Protein AF-A0A392SJI0-F1 (afdb_monomer_lite)

Radius of gyration: 14.62 Å; chains: 1; bounding box: 25×26×43 Å

Foldseek 3Di:
DVVVVVVVCVVLDQDDDPDPDDDPDPVSVVSVQVVQQSVVLVVLVPDDPVCVVVSVVQVPDVVRDDDDD

Organism: NCBI:txid97028

Structure (mmCIF, N/CA/C/O backbone):
data_AF-A0A392SJI0-F1
#
_entry.id   AF-A0A392SJI0-F1
#
loop_
_atom_site.group_PDB
_atom_site.id
_atom_site.type_symbol
_atom_site.label_atom_id
_atom_site.label_alt_id
_atom_site.label_comp_id
_atom_site.label_asym_id
_atom_site.label_entity_id
_atom_site.label_seq_id
_atom_site.pdbx_PDB_ins_code
_atom_site.Cartn_x
_atom_site.Cartn_y
_atom_site.Cartn_z
_atom_site.occupancy
_atom_site.B_iso_or_equiv
_atom_site.auth_seq_id
_atom_site.auth_comp_id
_atom_site.auth_asym_id
_atom_site.auth_atom_id
_atom_site.pdbx_PDB_model_num
ATOM 1 N N . MET A 1 1 ? -7.956 12.425 6.291 1.00 61.34 1 MET A N 1
ATOM 2 C CA . MET A 1 1 ? -7.215 11.147 6.160 1.00 61.34 1 MET A CA 1
ATOM 3 C C . MET A 1 1 ? -7.216 10.602 4.729 1.00 61.34 1 MET A C 1
ATOM 5 O O . MET A 1 1 ? -6.159 10.185 4.290 1.00 61.34 1 MET A O 1
ATOM 9 N N . ARG A 1 2 ? -8.334 10.647 3.976 1.00 70.25 2 ARG A N 1
ATOM 10 C CA . ARG A 1 2 ? -8.368 10.206 2.561 1.00 70.25 2 ARG A CA 1
ATOM 11 C C . ARG A 1 2 ? -7.402 10.977 1.640 1.00 70.25 2 ARG A C 1
ATOM 13 O O . ARG A 1 2 ? -6.620 10.334 0.959 1.00 70.25 2 ARG A O 1
ATOM 20 N N . ALA A 1 3 ? -7.362 12.310 1.742 1.00 83.12 3 ALA A N 1
ATOM 21 C CA . ALA A 1 3 ? -6.498 13.162 0.911 1.00 83.12 3 ALA A CA 1
ATOM 22 C C . ALA A 1 3 ? -4.994 12.810 0.978 1.00 83.12 3 ALA A C 1
ATOM 24 O O . ALA A 1 3 ? -4.346 12.698 -0.052 1.00 83.12 3 ALA A O 1
ATOM 25 N N . LEU A 1 4 ? -4.449 12.541 2.173 1.00 86.81 4 LEU A N 1
ATOM 26 C CA . LEU A 1 4 ? -3.027 12.185 2.326 1.00 86.81 4 LEU A CA 1
ATOM 27 C C . LEU A 1 4 ? -2.675 10.853 1.651 1.00 86.81 4 LEU A C 1
ATOM 29 O O . LEU A 1 4 ? -1.602 10.709 1.074 1.00 86.81 4 LEU A O 1
ATOM 33 N N . TRP A 1 5 ? -3.577 9.871 1.721 1.00 86.81 5 TRP A N 1
ATOM 34 C CA . TRP A 1 5 ? -3.379 8.592 1.041 1.00 86.81 5 TRP A CA 1
ATOM 35 C C . TRP A 1 5 ? -3.520 8.725 -0.475 1.00 86.81 5 TRP A C 1
ATOM 37 O O . TRP A 1 5 ? -2.786 8.063 -1.201 1.00 86.81 5 TRP A O 1
ATOM 47 N N . GLU A 1 6 ? -4.424 9.583 -0.949 1.00 87.88 6 GLU A N 1
ATOM 48 C CA . GLU A 1 6 ? -4.576 9.898 -2.373 1.00 87.88 6 GLU A CA 1
ATOM 49 C C . GLU A 1 6 ? -3.324 10.586 -2.932 1.00 87.88 6 GLU A C 1
ATOM 51 O O . GLU A 1 6 ? -2.816 10.164 -3.968 1.00 87.88 6 GLU A O 1
ATOM 56 N N . GLU A 1 7 ? -2.766 11.573 -2.229 1.00 91.75 7 GLU A N 1
ATOM 57 C CA . GLU A 1 7 ? -1.490 12.204 -2.599 1.00 91.75 7 GLU A CA 1
ATOM 58 C C . GLU A 1 7 ? -0.347 11.182 -2.614 1.00 91.75 7 GLU A C 1
ATOM 60 O O . GLU A 1 7 ? 0.404 11.075 -3.583 1.00 91.75 7 GLU A O 1
ATOM 65 N N . LEU A 1 8 ? -0.239 10.359 -1.571 1.00 88.62 8 LEU A N 1
ATOM 66 C CA . LEU A 1 8 ? 0.795 9.331 -1.474 1.00 88.62 8 LEU A CA 1
ATOM 67 C C . LEU A 1 8 ? 0.692 8.268 -2.581 1.00 88.62 8 LEU A C 1
ATOM 69 O O . LEU A 1 8 ? 1.716 7.732 -3.016 1.00 88.62 8 LEU A O 1
ATOM 73 N N . ASP A 1 9 ? -0.522 7.964 -3.047 1.00 88.44 9 ASP A N 1
ATOM 74 C CA . ASP A 1 9 ? -0.769 7.064 -4.177 1.00 88.44 9 ASP A CA 1
ATOM 75 C C . ASP A 1 9 ? -0.192 7.632 -5.480 1.00 88.44 9 ASP A C 1
ATOM 77 O O . ASP A 1 9 ? 0.418 6.887 -6.254 1.00 88.44 9 ASP A O 1
ATOM 81 N N . GLN A 1 10 ? -0.300 8.952 -5.677 1.00 90.25 10 GLN A N 1
ATOM 82 C CA . GLN A 1 10 ? 0.249 9.662 -6.838 1.00 90.25 10 GLN A CA 1
ATOM 83 C C . GLN A 1 10 ? 1.781 9.625 -6.870 1.00 90.25 10 GLN A C 1
ATOM 85 O O . GLN A 1 10 ? 2.364 9.468 -7.942 1.00 90.25 10 GLN A O 1
ATOM 90 N N . PHE A 1 11 ? 2.441 9.705 -5.710 1.00 90.50 11 PHE A N 1
ATOM 91 C CA . PHE A 1 11 ? 3.905 9.612 -5.614 1.00 90.50 11 PHE A CA 1
ATOM 92 C C . PHE A 1 11 ? 4.447 8.187 -5.775 1.00 90.50 11 PHE A C 1
ATOM 94 O O . PHE A 1 11 ? 5.637 8.008 -6.032 1.00 90.50 11 PHE A O 1
ATOM 101 N N . ARG A 1 12 ? 3.601 7.158 -5.631 1.00 89.50 12 ARG A N 1
ATOM 102 C CA . ARG A 1 12 ? 4.002 5.744 -5.711 1.00 89.50 12 ARG A CA 1
ATOM 103 C C . ARG A 1 12 ? 3.217 4.985 -6.787 1.00 89.50 12 ARG A C 1
ATOM 105 O O . ARG A 1 12 ? 2.492 4.033 -6.460 1.00 89.50 12 ARG A O 1
ATOM 112 N N . PRO A 1 13 ? 3.340 5.370 -8.072 1.00 89.00 13 PRO A N 1
ATOM 113 C CA . PRO A 1 13 ? 2.676 4.663 -9.155 1.00 89.00 13 PRO A CA 1
ATOM 114 C C . PRO A 1 13 ? 3.273 3.263 -9.333 1.00 89.00 13 PRO A C 1
ATOM 116 O O . PRO A 1 13 ? 4.477 3.051 -9.181 1.00 89.00 13 PRO A O 1
ATOM 119 N N . LEU A 1 14 ? 2.431 2.295 -9.705 1.00 88.38 14 LEU A N 1
ATOM 120 C CA . LEU A 1 14 ? 2.930 0.994 -10.145 1.00 88.38 14 LEU A CA 1
ATOM 121 C C . LEU A 1 14 ? 3.767 1.181 -11.422 1.00 88.38 14 LEU A C 1
ATOM 123 O O . LEU A 1 14 ? 3.294 1.838 -12.358 1.00 88.38 14 LEU A O 1
ATOM 127 N N . PRO A 1 15 ? 4.972 0.588 -11.502 1.00 85.88 15 PRO A N 1
ATOM 128 C CA . PRO A 1 15 ? 5.787 0.670 -12.704 1.00 85.88 15 PRO A CA 1
ATOM 129 C C . PRO A 1 15 ? 5.033 0.073 -13.896 1.00 85.88 15 PRO A C 1
ATOM 131 O O . PRO A 1 15 ? 4.351 -0.948 -13.785 1.00 85.88 15 PRO A O 1
ATOM 134 N N . 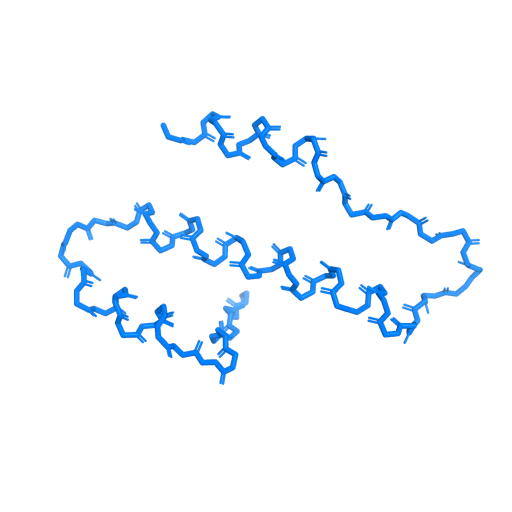ARG A 1 16 ? 5.142 0.720 -15.057 1.00 83.44 16 ARG A N 1
ATOM 135 C CA . ARG A 1 16 ? 4.563 0.218 -16.308 1.00 83.44 16 ARG A CA 1
ATOM 136 C C . ARG A 1 16 ? 5.599 -0.658 -17.012 1.00 83.44 16 ARG A C 1
ATOM 138 O O . ARG A 1 16 ? 6.701 -0.200 -17.286 1.00 83.44 16 ARG A O 1
ATOM 145 N N . CYS A 1 17 ? 5.244 -1.906 -17.322 1.00 85.62 17 CYS A N 1
ATOM 146 C CA . CYS A 1 17 ? 6.061 -2.747 -18.206 1.00 85.62 17 CYS A CA 1
ATOM 147 C C . CYS A 1 17 ? 5.778 -2.351 -19.654 1.00 85.62 17 CYS A C 1
ATOM 149 O O . CYS A 1 17 ? 4.615 -2.255 -20.037 1.00 85.62 17 CYS A O 1
ATOM 151 N N . THR A 1 18 ? 6.819 -2.218 -20.468 1.00 88.50 18 THR A N 1
ATOM 152 C CA . THR A 1 18 ? 6.728 -2.068 -21.936 1.00 88.50 18 THR A CA 1
ATOM 153 C C . THR A 1 18 ? 6.694 -3.416 -22.662 1.00 88.50 18 THR A C 1
ATOM 155 O O . THR A 1 18 ? 6.839 -3.512 -23.876 1.00 88.50 18 THR A O 1
ATOM 158 N N . CYS A 1 19 ? 6.521 -4.480 -21.889 1.00 88.56 19 CYS A N 1
ATOM 159 C CA . CYS A 1 19 ? 6.588 -5.861 -22.312 1.00 88.56 19 CYS A CA 1
ATOM 160 C C . CYS A 1 19 ? 5.404 -6.168 -23.249 1.00 88.56 19 CYS A C 1
ATOM 162 O O . CYS A 1 19 ? 4.267 -5.860 -22.891 1.00 88.56 19 CYS A O 1
ATOM 164 N N . PRO A 1 20 ? 5.625 -6.790 -24.425 1.00 87.31 20 PRO A N 1
ATOM 165 C CA . PRO A 1 20 ? 4.563 -7.034 -25.409 1.00 87.31 20 PRO A CA 1
ATOM 166 C C . PRO A 1 20 ? 3.487 -8.013 -24.913 1.00 87.31 20 PRO A C 1
ATOM 168 O O . PRO A 1 20 ? 2.404 -8.102 -25.480 1.00 87.31 20 PRO A O 1
ATOM 171 N N . ARG A 1 21 ? 3.784 -8.762 -23.847 1.00 86.19 21 ARG A N 1
ATOM 172 C CA . ARG A 1 21 ? 2.852 -9.624 -23.118 1.00 86.19 21 ARG A CA 1
ATOM 173 C C . ARG A 1 21 ? 2.858 -9.238 -21.645 1.00 86.19 21 ARG A C 1
ATOM 175 O O . ARG A 1 21 ? 3.812 -8.619 -21.167 1.00 86.19 21 ARG A O 1
ATOM 182 N N . GLN A 1 22 ? 1.806 -9.627 -20.923 1.00 81.81 22 GLN A N 1
ATOM 183 C CA . GLN A 1 22 ? 1.714 -9.363 -19.491 1.00 81.81 22 GLN A CA 1
ATOM 184 C C . GLN A 1 22 ? 2.948 -9.923 -18.779 1.00 81.81 22 GLN A C 1
ATOM 186 O O . GLN A 1 22 ? 3.247 -11.112 -18.855 1.00 81.81 22 GLN A O 1
ATOM 191 N N . CYS A 1 23 ? 3.685 -9.039 -18.113 1.00 84.88 23 CYS A N 1
ATOM 192 C CA . CYS A 1 23 ? 4.911 -9.428 -17.444 1.00 84.88 23 CYS A CA 1
ATOM 193 C C . CYS A 1 23 ? 4.611 -10.217 -16.173 1.00 84.88 23 CYS A C 1
ATOM 195 O O . CYS A 1 23 ? 3.820 -9.778 -15.335 1.00 84.88 23 CYS A O 1
ATOM 197 N N . VAL A 1 24 ? 5.277 -11.362 -16.053 1.00 86.19 24 VAL A N 1
ATOM 198 C CA . VAL A 1 24 ? 5.178 -12.300 -14.928 1.00 86.19 24 VAL A CA 1
ATOM 199 C C . VAL A 1 24 ? 6.445 -12.297 -14.071 1.00 86.19 24 VAL A C 1
ATOM 201 O O . VAL A 1 24 ? 6.666 -13.212 -13.284 1.00 86.19 24 VAL A O 1
ATOM 204 N N . CYS A 1 25 ? 7.312 -11.289 -14.223 1.00 89.62 25 CYS A N 1
ATOM 205 C CA . CYS A 1 25 ? 8.516 -11.214 -13.407 1.00 89.62 25 CYS A CA 1
ATOM 206 C C . CYS A 1 25 ? 8.157 -11.007 -11.928 1.00 89.62 25 CYS A C 1
ATOM 208 O O . CYS A 1 25 ? 7.207 -10.289 -11.590 1.00 89.62 25 CYS A O 1
ATOM 210 N N . ALA A 1 26 ? 8.955 -11.611 -11.044 1.00 90.75 26 ALA A N 1
ATOM 211 C CA . ALA A 1 26 ? 8.744 -11.540 -9.601 1.00 90.75 26 ALA A CA 1
ATOM 212 C C . ALA A 1 26 ? 8.668 -10.089 -9.099 1.00 90.75 26 ALA A C 1
ATOM 214 O O . ALA A 1 26 ? 7.823 -9.773 -8.272 1.00 90.75 26 ALA A O 1
ATOM 215 N N . ALA A 1 27 ? 9.466 -9.178 -9.669 1.00 89.88 27 ALA A N 1
ATOM 216 C CA . ALA A 1 27 ? 9.442 -7.761 -9.311 1.00 89.88 27 ALA A CA 1
ATOM 217 C C . ALA A 1 27 ? 8.070 -7.102 -9.556 1.00 89.88 27 ALA A C 1
ATOM 219 O O . ALA A 1 27 ? 7.548 -6.415 -8.680 1.00 89.88 27 ALA A O 1
ATOM 220 N N . MET A 1 28 ? 7.453 -7.342 -10.718 1.00 89.75 28 MET A N 1
ATOM 221 C CA . MET A 1 28 ? 6.124 -6.806 -11.039 1.00 89.75 28 MET A CA 1
ATOM 222 C C . MET A 1 28 ? 5.022 -7.462 -10.205 1.00 89.75 28 MET A C 1
ATOM 224 O O . MET A 1 28 ? 4.065 -6.786 -9.825 1.00 89.75 28 MET A O 1
ATOM 228 N N . CYS A 1 29 ? 5.152 -8.759 -9.914 1.00 88.69 29 CYS A N 1
ATOM 229 C CA . CYS A 1 29 ? 4.239 -9.466 -9.017 1.00 88.69 29 CYS A CA 1
ATOM 230 C C . CYS A 1 29 ? 4.291 -8.860 -7.607 1.00 88.69 29 CYS A C 1
ATOM 232 O O . CYS A 1 29 ? 3.269 -8.408 -7.090 1.00 88.69 29 CYS A O 1
ATOM 234 N N . ASN A 1 30 ? 5.496 -8.725 -7.049 1.00 89.88 30 ASN A N 1
ATOM 235 C CA . ASN A 1 30 ? 5.735 -8.147 -5.730 1.00 89.88 30 ASN A CA 1
ATOM 236 C C . ASN A 1 30 ? 5.221 -6.707 -5.651 1.00 89.88 30 ASN A C 1
ATOM 238 O O . ASN A 1 30 ? 4.513 -6.365 -4.711 1.00 89.88 30 ASN A O 1
ATOM 242 N N . ALA A 1 31 ? 5.485 -5.875 -6.666 1.00 90.06 31 ALA A N 1
ATOM 243 C CA . ALA A 1 31 ? 4.979 -4.504 -6.710 1.00 90.06 31 ALA A CA 1
ATOM 244 C C . ALA A 1 31 ? 3.442 -4.447 -6.616 1.00 90.06 31 ALA A C 1
ATOM 246 O O . ALA A 1 31 ? 2.893 -3.632 -5.874 1.00 90.06 31 ALA A O 1
ATOM 247 N N . ARG A 1 32 ? 2.730 -5.338 -7.323 1.00 88.69 32 ARG A N 1
ATOM 248 C CA . ARG A 1 32 ? 1.261 -5.439 -7.240 1.00 88.69 32 ARG A CA 1
ATOM 249 C C . ARG A 1 32 ? 0.791 -5.948 -5.880 1.00 88.69 32 ARG A C 1
ATOM 251 O O . ARG A 1 32 ? -0.208 -5.439 -5.372 1.00 88.69 32 ARG A O 1
ATOM 258 N N . MET A 1 33 ? 1.491 -6.920 -5.297 1.00 88.62 33 MET A N 1
ATOM 259 C CA . MET A 1 33 ? 1.179 -7.439 -3.964 1.00 88.62 33 MET A CA 1
ATOM 260 C C . MET A 1 33 ? 1.323 -6.353 -2.897 1.00 88.62 33 MET A C 1
ATOM 262 O O . MET A 1 33 ? 0.366 -6.111 -2.167 1.00 88.62 33 MET A O 1
ATOM 266 N N . PHE A 1 34 ? 2.443 -5.623 -2.872 1.00 89.00 34 PHE A N 1
ATOM 267 C CA . PHE A 1 34 ? 2.644 -4.505 -1.944 1.00 89.00 34 PHE A CA 1
ATOM 268 C C . PHE A 1 34 ? 1.581 -3.420 -2.122 1.00 89.00 34 PHE A C 1
ATOM 270 O O . PHE A 1 34 ? 0.965 -2.997 -1.148 1.00 89.00 34 PHE A O 1
ATOM 277 N N . LYS A 1 35 ? 1.269 -3.047 -3.370 1.00 90.00 35 LYS A N 1
ATOM 278 C CA . LYS A 1 35 ? 0.215 -2.063 -3.651 1.00 90.00 35 LYS A CA 1
ATOM 279 C C . LYS A 1 35 ? -1.162 -2.514 -3.160 1.00 90.00 35 LYS A C 1
ATOM 281 O O . LYS A 1 35 ? -1.982 -1.689 -2.769 1.00 90.00 35 LYS A O 1
ATOM 286 N N . THR A 1 36 ? -1.435 -3.814 -3.211 1.00 89.31 36 THR A N 1
ATOM 287 C CA . THR A 1 36 ? -2.681 -4.387 -2.691 1.00 89.31 36 THR A CA 1
ATOM 288 C C . THR A 1 36 ? -2.685 -4.368 -1.163 1.00 89.31 36 THR A C 1
ATOM 290 O O . THR A 1 36 ? -3.682 -3.957 -0.577 1.00 89.31 36 THR A O 1
ATOM 293 N N . GLY A 1 37 ? -1.562 -4.714 -0.526 1.00 89.81 37 GLY A N 1
ATOM 294 C CA . GLY A 1 37 ? -1.376 -4.620 0.925 1.00 89.81 37 GLY A CA 1
ATOM 295 C C . GLY A 1 37 ? -1.616 -3.209 1.466 1.00 89.81 37 GLY A C 1
ATOM 296 O O . GLY A 1 37 ? -2.395 -3.044 2.402 1.00 89.81 37 GLY A O 1
ATOM 297 N N . ASP A 1 38 ? -1.055 -2.184 0.820 1.00 89.31 38 ASP A N 1
ATOM 298 C CA . ASP A 1 38 ? -1.268 -0.778 1.197 1.00 89.31 38 ASP A CA 1
ATOM 299 C C . ASP A 1 38 ? -2.760 -0.401 1.195 1.00 89.31 38 ASP A C 1
ATOM 301 O O . ASP A 1 38 ? -3.247 0.254 2.117 1.00 89.31 38 ASP A O 1
ATOM 305 N N . LYS A 1 39 ? -3.517 -0.863 0.190 1.00 88.38 39 LYS A N 1
ATOM 306 C CA . LYS A 1 39 ? -4.966 -0.614 0.095 1.00 88.38 39 LYS A CA 1
ATOM 307 C C . LYS A 1 39 ? -5.755 -1.329 1.188 1.00 88.38 39 LYS A C 1
ATOM 309 O O . LYS A 1 39 ? -6.710 -0.758 1.711 1.00 88.38 39 LYS A O 1
ATOM 314 N N . ILE A 1 40 ? -5.361 -2.553 1.540 1.00 89.69 40 ILE A N 1
ATOM 315 C CA . ILE A 1 40 ? -5.959 -3.304 2.653 1.00 89.69 40 ILE A CA 1
ATOM 316 C C . ILE A 1 40 ? -5.741 -2.536 3.957 1.00 89.69 40 ILE A C 1
ATOM 318 O O . ILE A 1 40 ? -6.694 -2.286 4.690 1.00 89.69 40 ILE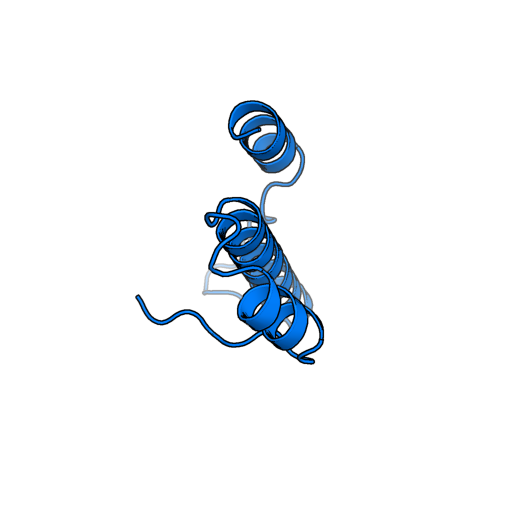 A O 1
ATOM 322 N N . ILE A 1 41 ? -4.510 -2.096 4.219 1.00 89.38 41 ILE A N 1
ATOM 323 C CA . ILE A 1 41 ? -4.169 -1.315 5.412 1.00 89.38 41 ILE A CA 1
ATOM 324 C C . ILE A 1 41 ? -4.974 -0.012 5.452 1.00 89.38 41 ILE A C 1
ATOM 326 O O . ILE A 1 41 ? -5.583 0.299 6.474 1.00 89.38 41 ILE A O 1
ATOM 330 N N . GLN A 1 42 ? -5.042 0.723 4.340 1.00 88.38 42 GLN A N 1
ATOM 331 C CA . GLN A 1 42 ? -5.821 1.957 4.244 1.00 88.38 42 GLN A CA 1
ATOM 332 C C . GLN A 1 42 ? -7.308 1.719 4.545 1.00 88.38 42 GLN A C 1
ATOM 334 O O . GLN A 1 42 ? -7.917 2.495 5.285 1.00 88.38 42 GLN A O 1
ATOM 339 N N . PHE A 1 43 ? -7.890 0.646 4.004 1.00 88.44 43 PHE A N 1
ATOM 340 C CA . PHE A 1 43 ? -9.268 0.253 4.288 1.00 88.44 43 PHE A CA 1
ATOM 341 C C . PHE A 1 43 ? -9.465 -0.040 5.778 1.00 88.44 43 PHE A C 1
ATOM 343 O O . PHE A 1 43 ? -10.351 0.540 6.402 1.00 88.44 43 PHE A O 1
ATOM 350 N N . LEU A 1 44 ? -8.603 -0.875 6.361 1.00 89.31 44 LEU A N 1
ATOM 351 C CA . LEU A 1 44 ? -8.670 -1.273 7.765 1.00 89.31 44 LEU A CA 1
ATOM 352 C C . LEU A 1 44 ? -8.505 -0.086 8.725 1.00 89.31 44 LEU A C 1
ATOM 354 O O . LEU A 1 44 ? -9.203 -0.010 9.734 1.00 89.31 44 LEU A O 1
ATOM 358 N N . ILE A 1 45 ? -7.608 0.857 8.428 1.00 87.00 45 ILE A N 1
ATOM 359 C CA . ILE A 1 45 ? -7.432 2.083 9.223 1.00 87.00 45 ILE A CA 1
ATOM 360 C C . ILE A 1 45 ? -8.674 2.978 9.138 1.00 87.00 45 ILE A C 1
ATOM 362 O O . ILE A 1 45 ? -9.008 3.636 10.119 1.00 87.00 45 ILE A O 1
ATOM 366 N N . GLY A 1 46 ? -9.367 2.983 7.996 1.00 87.56 46 GLY A N 1
ATOM 367 C CA . GLY A 1 46 ? -10.595 3.749 7.788 1.00 87.56 46 GLY A CA 1
ATOM 368 C C . GLY A 1 46 ? -11.856 3.150 8.422 1.00 87.56 46 GLY A C 1
ATOM 369 O O . GLY A 1 46 ? -12.90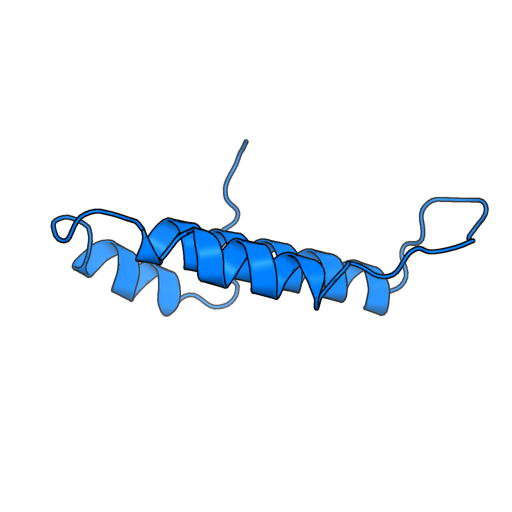1 3.800 8.376 1.00 87.56 46 GLY A O 1
ATOM 370 N N . LEU A 1 47 ? -11.793 1.938 8.985 1.00 89.69 47 LEU A N 1
ATOM 371 C CA . LEU A 1 47 ? -12.918 1.322 9.690 1.00 89.69 47 LEU A CA 1
ATOM 372 C C . LEU A 1 47 ? -13.208 2.024 11.024 1.0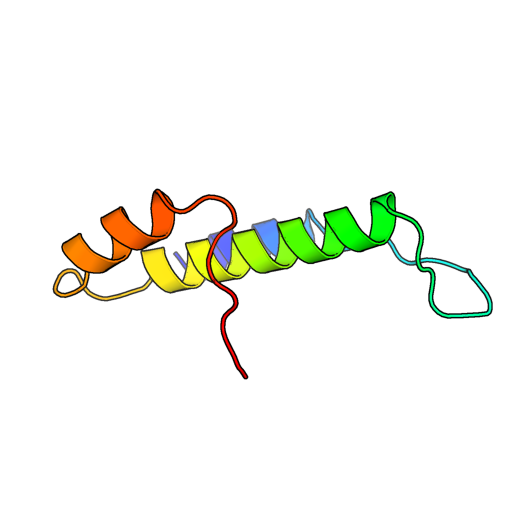0 89.69 47 LEU A C 1
ATOM 374 O O . LEU A 1 47 ? -12.321 2.581 11.666 1.00 89.69 47 LEU A O 1
ATOM 378 N N . ASN A 1 48 ? -14.470 1.950 11.453 1.00 91.81 48 ASN A N 1
ATOM 379 C CA . ASN A 1 48 ? -14.910 2.463 12.751 1.00 91.81 48 ASN A CA 1
ATOM 380 C C . ASN A 1 48 ? -14.244 1.697 13.921 1.00 91.81 48 ASN A C 1
ATOM 382 O O . ASN A 1 48 ? -13.902 0.521 13.778 1.00 91.81 48 ASN A O 1
ATOM 386 N N . GLU A 1 49 ? -14.108 2.334 15.087 1.00 91.25 49 GLU A N 1
ATOM 387 C CA . GLU A 1 49 ? -13.426 1.818 16.286 1.00 91.25 49 GLU A CA 1
ATOM 388 C C . GLU A 1 49 ? -13.985 0.481 16.785 1.00 91.25 49 GLU A C 1
ATOM 390 O O . GLU A 1 49 ? -13.239 -0.344 17.305 1.00 91.25 49 GLU A O 1
ATOM 395 N N . GLN A 1 50 ? -15.263 0.193 16.527 1.00 95.06 50 GLN A N 1
ATOM 396 C CA . GLN A 1 50 ? -15.873 -1.112 16.821 1.00 95.06 50 GLN A CA 1
ATOM 397 C C . GLN A 1 50 ? -15.148 -2.305 16.164 1.00 95.06 50 GLN A C 1
ATOM 399 O O . GLN A 1 50 ? -15.271 -3.434 16.628 1.00 95.06 50 GLN A O 1
ATOM 404 N N . TYR A 1 51 ? -14.371 -2.069 15.100 1.00 91.62 51 TYR A N 1
ATOM 405 C CA . TYR A 1 51 ? -13.581 -3.087 14.404 1.00 91.62 51 TYR A CA 1
ATOM 406 C C . TYR A 1 51 ? -12.110 -3.131 14.852 1.00 91.62 51 TYR A C 1
ATOM 408 O O . TYR A 1 51 ? -11.305 -3.825 14.230 1.00 91.62 51 TYR A O 1
ATOM 416 N N . GLN A 1 52 ? -11.723 -2.409 15.910 1.00 92.50 52 GLN A N 1
ATOM 417 C CA . GLN A 1 52 ? -10.326 -2.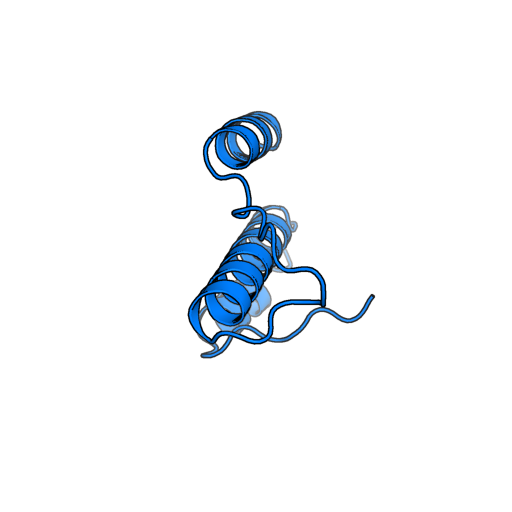278 16.336 1.00 92.50 52 GLN A CA 1
ATOM 418 C C . GLN A 1 52 ? -9.660 -3.625 16.646 1.00 92.50 52 GLN A C 1
ATOM 420 O O . GLN A 1 52 ? -8.526 -3.845 16.223 1.00 92.50 52 GLN A O 1
ATOM 425 N N . SER A 1 53 ? -10.344 -4.532 17.350 1.00 91.62 53 SER A N 1
ATOM 426 C CA . SER A 1 53 ? -9.801 -5.854 17.703 1.00 91.62 53 SER A CA 1
ATOM 427 C C . SER A 1 53 ? -9.536 -6.712 16.463 1.00 91.62 53 SER A C 1
ATOM 429 O O . SER A 1 53 ? -8.440 -7.247 16.301 1.00 91.62 53 SER A O 1
ATOM 431 N N . VAL A 1 54 ? -10.509 -6.771 15.551 1.00 90.94 54 VAL A N 1
ATOM 432 C CA . VAL A 1 54 ? -10.419 -7.500 14.278 1.00 90.94 54 VAL A CA 1
ATOM 433 C C . VAL A 1 54 ? -9.322 -6.908 13.393 1.00 90.94 54 VAL A C 1
ATOM 435 O O . VAL A 1 54 ? -8.522 -7.643 12.822 1.00 90.94 54 VAL A O 1
ATOM 438 N N . ARG A 1 55 ? -9.215 -5.575 13.329 1.00 92.12 55 ARG A N 1
ATOM 439 C CA . ARG A 1 55 ? -8.141 -4.883 12.609 1.00 92.12 55 ARG A CA 1
ATOM 440 C C . ARG A 1 55 ? -6.764 -5.287 13.125 1.00 92.12 55 ARG A C 1
ATOM 442 O O . ARG A 1 55 ? -5.899 -5.608 12.317 1.00 92.12 55 ARG A O 1
ATOM 449 N N . SER A 1 56 ? -6.558 -5.263 14.441 1.00 90.69 56 SER A N 1
ATOM 450 C CA . SER A 1 56 ? -5.275 -5.645 15.038 1.00 90.69 56 SER A CA 1
ATOM 451 C C . SER A 1 56 ? -4.911 -7.089 14.706 1.00 90.69 56 SER A C 1
ATOM 453 O O . SER A 1 56 ? -3.764 -7.357 14.376 1.00 90.69 56 SER A O 1
ATOM 455 N N . GLN A 1 57 ? -5.883 -8.005 14.725 1.00 91.25 57 GLN A N 1
ATOM 456 C CA . GLN A 1 57 ? -5.652 -9.399 14.340 1.00 91.25 57 GLN A CA 1
ATOM 457 C C . GLN A 1 57 ? -5.258 -9.532 12.865 1.00 91.25 57 GLN A C 1
ATOM 459 O O . GLN A 1 57 ? -4.289 -10.218 12.559 1.00 91.25 57 GLN A O 1
ATOM 464 N N . ILE A 1 58 ? -5.954 -8.839 11.958 1.00 90.56 58 ILE A N 1
ATOM 465 C CA . ILE A 1 58 ? -5.655 -8.886 10.519 1.00 90.56 58 ILE A CA 1
ATOM 466 C C . ILE A 1 58 ? -4.274 -8.295 10.210 1.00 90.56 58 ILE A C 1
ATOM 468 O O . ILE A 1 58 ? -3.542 -8.852 9.399 1.00 90.56 58 ILE A O 1
ATOM 472 N N . LEU A 1 59 ? -3.894 -7.189 10.858 1.00 88.44 59 LEU A N 1
ATOM 473 C CA . LEU A 1 59 ? -2.593 -6.540 10.643 1.00 88.44 59 LEU A CA 1
ATOM 474 C C . LEU A 1 59 ? -1.400 -7.384 11.119 1.00 88.44 59 LEU A C 1
ATOM 476 O O . LEU A 1 59 ? -0.278 -7.116 10.700 1.00 88.44 59 LEU A O 1
ATOM 480 N N . LEU A 1 60 ? -1.632 -8.383 11.974 1.00 90.56 60 LEU A N 1
ATOM 481 C CA . LEU A 1 60 ? -0.617 -9.340 12.421 1.00 90.56 60 LEU A CA 1
ATOM 482 C C . LEU A 1 60 ? -0.493 -10.564 11.495 1.00 90.56 60 LEU A C 1
ATOM 484 O O . LEU A 1 60 ? 0.372 -11.406 11.722 1.00 90.56 60 LEU A O 1
ATOM 488 N N . MET A 1 61 ? -1.351 -10.699 10.479 1.00 89.12 61 MET A N 1
ATOM 489 C CA . MET A 1 61 ? -1.284 -11.809 9.527 1.00 89.12 61 MET A CA 1
ATOM 490 C C . MET A 1 61 ? -0.180 -11.581 8.490 1.00 89.12 61 MET A C 1
ATOM 492 O O . MET A 1 61 ? -0.104 -10.512 7.882 1.00 89.12 61 MET A O 1
ATOM 496 N N . GLU A 1 62 ? 0.620 -12.616 8.222 1.00 82.88 62 GLU A N 1
ATOM 497 C CA . GLU A 1 62 ? 1.639 -12.607 7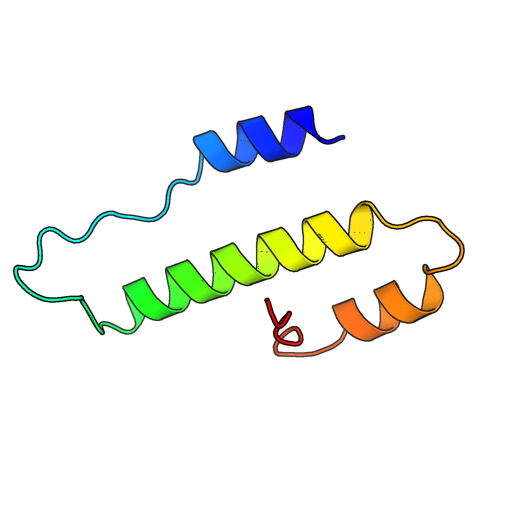.171 1.00 82.88 62 GLU A CA 1
ATOM 498 C C . GLU A 1 62 ? 1.470 -13.832 6.245 1.00 82.88 62 GLU A C 1
ATOM 500 O O . GLU A 1 62 ? 1.676 -14.964 6.689 1.00 82.88 62 GLU A O 1
ATOM 505 N N . PRO A 1 63 ? 1.071 -13.647 4.968 1.00 81.31 63 PRO A N 1
ATOM 506 C CA . PRO A 1 63 ? 0.714 -12.386 4.308 1.00 81.31 63 PRO A CA 1
ATOM 507 C C . PRO A 1 63 ? -0.669 -11.857 4.737 1.00 81.31 63 PRO A C 1
ATOM 509 O O . PRO A 1 63 ? -1.523 -12.616 5.196 1.00 81.31 63 PRO A O 1
ATOM 512 N N . LEU A 1 64 ? -0.915 -10.558 4.522 1.00 84.56 64 LEU A N 1
ATOM 513 C CA . LEU A 1 64 ? -2.248 -9.970 4.704 1.00 84.56 64 LEU A CA 1
ATOM 514 C C . LEU A 1 64 ? -3.304 -10.754 3.900 1.00 84.56 64 LEU A C 1
ATOM 516 O O . LEU A 1 64 ? -3.035 -11.151 2.759 1.00 84.56 64 LEU A O 1
ATOM 520 N N . PRO A 1 65 ? -4.512 -10.959 4.452 1.00 82.25 65 PRO A N 1
ATOM 521 C CA . PRO A 1 65 ? -5.552 -11.722 3.780 1.00 82.25 65 PRO A CA 1
ATOM 522 C C . PRO A 1 65 ? -5.991 -11.034 2.485 1.00 82.25 65 PRO A C 1
ATOM 524 O O . PRO A 1 65 ? -6.108 -9.809 2.413 1.00 82.25 65 PRO A O 1
ATOM 527 N N . ALA A 1 66 ? -6.268 -11.833 1.455 1.00 73.38 66 ALA A N 1
ATOM 528 C CA . ALA A 1 66 ? -6.812 -11.318 0.208 1.00 73.38 66 ALA A CA 1
ATOM 529 C C . ALA A 1 66 ? -8.236 -10.784 0.432 1.00 73.38 66 ALA A C 1
ATOM 531 O O . ALA A 1 66 ? -9.095 -11.482 0.969 1.00 73.38 66 ALA A O 1
ATOM 532 N N . ILE A 1 67 ? -8.498 -9.554 -0.012 1.00 69.31 67 ILE A N 1
ATOM 533 C CA . ILE A 1 67 ? -9.861 -9.025 -0.099 1.00 69.31 67 ILE A CA 1
ATOM 534 C C . ILE A 1 67 ? -10.447 -9.498 -1.430 1.00 69.31 67 ILE A C 1
ATOM 536 O O . ILE A 1 67 ? -9.957 -9.118 -2.496 1.00 69.31 67 ILE A O 1
ATOM 540 N N . ASN A 1 68 ? -11.482 -10.336 -1.365 1.00 61.78 68 ASN A N 1
ATOM 541 C CA . ASN A 1 68 ? -12.264 -10.692 -2.546 1.00 61.78 68 ASN A CA 1
ATOM 542 C C . ASN A 1 68 ? -13.046 -9.464 -3.038 1.00 61.78 68 ASN A C 1
ATOM 544 O O . ASN A 1 68 ? -13.534 -8.672 -2.230 1.00 61.78 68 ASN A O 1
ATOM 548 N N . LYS A 1 69 ? -13.120 -9.302 -4.363 1.00 50.03 69 LYS A N 1
ATOM 549 C CA . LYS A 1 69 ? -13.978 -8.305 -5.017 1.00 50.03 69 LYS A CA 1
ATOM 550 C C . LYS A 1 69 ? -15.428 -8.755 -5.038 1.00 50.03 69 LYS A C 1
ATOM 552 O O . LYS A 1 69 ? -15.642 -9.972 -5.224 1.00 50.03 69 LYS A O 1
#

pLDDT: mean 86.45, std 7.65, range [50.03, 95.06]

Secondary structure (DSSP, 8-state):
-HHHHHHHHHHSPPPPP--SS----HHHHHHHHHHHHHHHHHHHHTS-GGGHHHHHHHHT-SSPPP---

Sequence (69 aa):
MRALWEELDQFRPLPRCTCPRQCVCAAMCNARMFKTGDKIIQFLIGLNEQYQSVRSQILLMEPLPAINK